Protein AF-A0A7C2LXN2-F1 (afdb_monomer_lite)

Secondary structure (DSSP, 8-state):
---------------PPPPP-----PPP--TTT---SSEEE-TTT--EEE--STTPPTT------HHHHHHHHSHHHHHHHTT--S-GGG-HHHHHSS-HHHHHHHHHSTT-SS--SSPPP-PPPB-TTT--B--TTTS-EEEETTEEEETTTSPPP-

Foldseek 3Di:
DDDDDDDDDDPDPPDDDPPPPPPPPDQAAALQPRHRPQWDAAPQPRHIHHPCPVVDDPPPPDPPHLNVCLLPQALSNVCVVVVHDDDSLPDPCLCPVDDLLSSQRRQADSSDPHHNPDRDDDDFAAALPPRDGDNVRPADWDQDPSGIHGCVVPPDDD

Structure (mmCIF, N/CA/C/O backbone):
data_AF-A0A7C2LXN2-F1
#
_entry.id   AF-A0A7C2LXN2-F1
#
loop_
_atom_site.group_PDB
_atom_site.id
_atom_site.type_symbol
_atom_site.label_atom_id
_atom_site.label_alt_id
_atom_site.label_comp_id
_atom_site.label_asym_id
_atom_site.label_entity_id
_atom_site.label_seq_id
_atom_site.pdbx_PDB_ins_code
_atom_site.Cartn_x
_atom_site.Cartn_y
_atom_site.Cartn_z
_atom_site.occupancy
_atom_site.B_iso_or_equiv
_atom_site.auth_seq_id
_atom_site.auth_comp_id
_atom_site.auth_asym_id
_atom_site.auth_atom_id
_atom_site.pdbx_PDB_model_num
ATOM 1 N N . MET A 1 1 ? 23.805 21.772 85.106 1.00 38.59 1 MET A N 1
ATOM 2 C CA . MET A 1 1 ? 23.534 22.778 84.050 1.00 38.59 1 MET A CA 1
ATOM 3 C C . MET A 1 1 ? 24.802 22.952 83.235 1.00 38.59 1 MET A C 1
ATOM 5 O O . MET A 1 1 ? 25.842 22.870 83.877 1.00 38.59 1 MET A O 1
ATOM 9 N N . PRO A 1 2 ? 24.774 23.204 81.912 1.00 45.66 2 PRO A N 1
ATOM 10 C CA . PRO A 1 2 ? 23.657 23.448 80.970 1.00 45.66 2 PRO A CA 1
ATOM 11 C C . PRO A 1 2 ? 23.651 22.370 79.842 1.00 45.66 2 PRO A C 1
ATOM 13 O O . PRO A 1 2 ? 24.440 21.442 79.917 1.00 45.66 2 PRO A O 1
ATOM 16 N N . ALA A 1 3 ? 22.854 22.311 78.773 1.00 40.44 3 ALA A N 1
ATOM 17 C CA . ALA A 1 3 ? 21.614 22.904 78.255 1.00 40.44 3 ALA A CA 1
ATOM 18 C C . ALA A 1 3 ? 21.141 21.906 77.158 1.00 40.44 3 ALA A C 1
ATOM 20 O O . ALA A 1 3 ? 21.957 21.393 76.403 1.00 40.44 3 ALA A O 1
ATOM 21 N N . ARG A 1 4 ? 19.894 21.414 77.166 1.00 42.84 4 ARG A N 1
ATOM 22 C CA . ARG A 1 4 ? 18.777 21.860 76.300 1.00 42.84 4 ARG A CA 1
ATOM 23 C C . ARG A 1 4 ? 19.147 22.203 74.843 1.00 42.84 4 ARG A C 1
ATOM 25 O O . ARG A 1 4 ? 19.733 23.255 74.617 1.00 42.84 4 ARG A O 1
ATOM 32 N N . SER A 1 5 ? 18.629 21.420 73.885 1.00 42.72 5 SER A N 1
ATOM 33 C CA . SER A 1 5 ? 17.837 21.865 72.704 1.00 42.72 5 SER A CA 1
ATOM 34 C C . SER A 1 5 ? 17.522 20.663 71.793 1.00 42.72 5 SER A C 1
ATOM 36 O O . SER A 1 5 ? 18.412 19.879 71.504 1.00 42.72 5 SER A O 1
ATOM 38 N N . ALA A 1 6 ? 16.238 20.330 71.586 1.00 39.00 6 ALA A N 1
ATOM 39 C CA . ALA A 1 6 ? 15.405 20.641 70.400 1.00 39.00 6 ALA A CA 1
ATOM 40 C C . ALA A 1 6 ? 15.776 19.765 69.174 1.00 39.00 6 ALA A C 1
ATOM 42 O O . ALA A 1 6 ? 16.939 19.622 68.855 1.00 39.00 6 ALA A O 1
ATOM 43 N N . ALA A 1 7 ? 14.868 19.113 68.443 1.00 44.53 7 ALA A N 1
ATOM 44 C CA . ALA A 1 7 ? 13.618 19.639 67.921 1.00 44.53 7 ALA A CA 1
ATOM 45 C C . ALA A 1 7 ? 12.586 18.532 67.610 1.00 44.53 7 ALA A C 1
ATOM 47 O O . ALA A 1 7 ? 12.902 17.421 67.191 1.00 44.53 7 ALA A O 1
ATOM 48 N N . ARG A 1 8 ? 11.317 18.896 67.799 1.00 41.53 8 ARG A N 1
ATOM 49 C CA . ARG A 1 8 ? 10.104 18.131 67.506 1.00 41.53 8 ARG A CA 1
ATOM 50 C C . ARG A 1 8 ? 9.825 18.193 66.001 1.00 41.53 8 ARG A C 1
ATOM 52 O O . ARG A 1 8 ? 9.419 19.241 65.509 1.00 41.53 8 ARG A O 1
ATOM 59 N N . ALA A 1 9 ? 10.020 17.091 65.280 1.00 43.31 9 ALA A N 1
ATOM 60 C CA . ALA A 1 9 ? 9.641 17.000 63.872 1.00 43.31 9 ALA A CA 1
ATOM 61 C C . ALA A 1 9 ? 8.117 16.824 63.751 1.00 43.31 9 ALA A C 1
ATOM 63 O O . ALA A 1 9 ? 7.532 15.826 64.175 1.00 43.31 9 ALA A O 1
ATOM 64 N N . THR A 1 10 ? 7.461 17.843 63.211 1.00 42.53 10 THR A N 1
ATOM 65 C CA . THR A 1 10 ? 6.028 17.904 62.937 1.00 42.53 10 THR A CA 1
ATOM 66 C C . THR A 1 10 ? 5.669 17.007 61.747 1.00 42.53 10 THR A C 1
ATOM 68 O O . THR A 1 10 ? 6.111 17.224 60.621 1.00 42.53 10 THR A O 1
ATOM 71 N N . ARG A 1 11 ? 4.819 15.995 61.980 1.00 51.34 11 ARG A N 1
ATOM 72 C CA . ARG A 1 11 ? 4.156 15.217 60.919 1.00 51.34 11 ARG A CA 1
ATOM 73 C C . ARG A 1 11 ? 3.216 16.136 60.138 1.00 51.34 11 ARG A C 1
ATOM 75 O O . ARG A 1 11 ? 2.093 16.390 60.566 1.00 51.34 11 ARG A O 1
ATOM 82 N N . THR A 1 12 ? 3.661 16.623 58.986 1.00 49.31 12 THR A N 1
ATOM 83 C CA . THR A 1 12 ? 2.798 17.307 58.020 1.00 49.31 12 THR A CA 1
ATOM 84 C C . THR A 1 12 ? 2.111 16.267 57.139 1.00 49.31 12 THR A C 1
ATOM 86 O O . THR A 1 12 ? 2.695 15.691 56.227 1.00 49.31 12 THR A O 1
ATOM 89 N N . ALA A 1 13 ? 0.836 16.009 57.430 1.00 52.19 13 ALA A N 1
ATOM 90 C CA . ALA A 1 13 ? -0.050 15.262 56.549 1.00 52.19 13 ALA A CA 1
ATOM 91 C C . ALA A 1 13 ? -0.362 16.112 55.305 1.00 52.19 13 ALA A C 1
ATOM 93 O O . ALA A 1 13 ? -1.213 17.001 55.345 1.00 52.19 13 ALA A O 1
ATOM 94 N N . LYS A 1 14 ? 0.322 15.856 54.184 1.00 48.38 14 LYS A N 1
ATOM 95 C CA . LYS A 1 14 ? -0.059 16.414 52.879 1.00 48.38 14 LYS A CA 1
ATOM 96 C C . LYS A 1 14 ? -1.065 15.490 52.190 1.00 48.38 14 LYS A C 1
ATOM 98 O O . LYS A 1 14 ? -0.713 14.527 51.525 1.00 48.38 14 LYS A O 1
ATOM 103 N N . ARG A 1 15 ? -2.332 15.826 52.444 1.00 52.41 15 ARG A N 1
ATOM 104 C CA . ARG A 1 15 ? -3.537 15.707 51.605 1.00 52.41 15 ARG A CA 1
ATOM 105 C C . ARG A 1 15 ? -3.341 14.950 50.278 1.00 52.41 15 ARG A C 1
ATOM 107 O O . ARG A 1 15 ? -2.701 15.455 49.358 1.00 52.41 15 ARG A O 1
ATOM 114 N N . ALA A 1 16 ? -3.962 13.774 50.182 1.00 50.56 16 ALA A N 1
ATOM 115 C CA . ALA A 1 16 ? -4.134 13.047 48.930 1.00 50.56 16 ALA A CA 1
ATOM 116 C C . ALA A 1 16 ? -4.877 13.931 47.916 1.00 50.56 16 ALA A C 1
ATOM 118 O O . ALA A 1 16 ? -5.926 14.505 48.220 1.00 50.56 16 ALA A O 1
ATOM 119 N N . GLN A 1 17 ? -4.300 14.071 46.726 1.00 53.44 17 GLN A N 1
ATOM 120 C CA . GLN A 1 17 ? -4.945 14.741 45.603 1.00 53.44 17 GLN A CA 1
ATOM 121 C C . GLN A 1 17 ? -6.120 13.871 45.127 1.00 53.44 17 GLN A C 1
ATOM 123 O O . GLN A 1 17 ? -5.965 12.648 45.061 1.00 53.44 17 GLN A O 1
ATOM 128 N N . PRO A 1 18 ? -7.293 14.447 44.809 1.00 46.03 18 PRO A N 1
ATOM 129 C CA . PRO A 1 18 ? -8.385 13.672 44.243 1.00 46.03 18 PRO A CA 1
ATOM 130 C C . PRO A 1 18 ? -7.938 13.124 42.889 1.00 46.03 18 PRO A C 1
ATOM 132 O O . PRO A 1 18 ? -7.491 13.881 42.025 1.00 46.03 18 PRO A O 1
ATOM 135 N N . ALA A 1 19 ? -8.036 11.801 42.737 1.00 51.84 19 ALA A N 1
ATOM 136 C CA . ALA A 1 19 ? -7.773 11.097 41.494 1.00 51.84 19 ALA A CA 1
ATOM 137 C C . ALA A 1 19 ? -8.502 11.813 40.352 1.00 51.84 19 ALA A C 1
ATOM 139 O O . ALA A 1 19 ? -9.727 11.966 40.374 1.00 51.84 19 ALA A O 1
ATOM 140 N N . GLY A 1 20 ? -7.721 12.309 39.392 1.00 45.06 20 GLY A N 1
ATOM 141 C CA . GLY A 1 20 ? -8.241 12.914 38.181 1.00 45.06 20 GLY A CA 1
ATOM 142 C C . GLY A 1 20 ? -9.252 11.966 37.555 1.00 45.06 20 GLY A C 1
ATOM 143 O O . GLY A 1 20 ? -8.973 10.782 37.373 1.00 45.06 20 GLY A O 1
ATOM 144 N N . LYS A 1 21 ? -10.441 12.505 37.281 1.00 47.09 21 LYS A N 1
ATOM 145 C CA . LYS A 1 21 ? -11.511 11.870 36.517 1.00 47.09 21 LYS A CA 1
ATOM 146 C C . LYS A 1 21 ? -10.882 11.092 35.363 1.00 47.09 21 LYS A C 1
ATOM 148 O O . LYS A 1 21 ? -10.313 11.704 34.460 1.00 47.09 21 LYS A O 1
ATOM 153 N N . THR A 1 22 ? -10.962 9.765 35.396 1.00 50.12 22 THR A N 1
ATOM 154 C CA . THR A 1 22 ? -10.712 8.950 34.213 1.00 50.12 22 THR A CA 1
ATOM 155 C C . THR A 1 22 ? -11.666 9.470 33.150 1.00 50.12 22 THR A C 1
ATOM 157 O O . THR A 1 22 ? -12.884 9.365 33.291 1.00 50.12 22 THR A O 1
ATOM 160 N N . ALA A 1 23 ? -11.119 10.146 32.136 1.00 52.38 23 ALA A N 1
ATOM 161 C CA . ALA A 1 23 ? -11.881 10.534 30.964 1.00 52.38 23 ALA A CA 1
ATOM 162 C C . ALA A 1 23 ? -12.618 9.276 30.502 1.00 52.38 23 ALA A C 1
ATOM 164 O O . ALA A 1 23 ? -11.975 8.251 30.264 1.00 52.38 23 ALA A O 1
ATOM 165 N N . ALA A 1 24 ? -13.953 9.322 30.488 1.00 50.84 24 ALA A N 1
ATOM 166 C CA . ALA A 1 24 ? -14.767 8.219 30.009 1.00 50.84 24 ALA A CA 1
ATOM 167 C C . ALA A 1 24 ? -14.180 7.782 28.666 1.00 50.84 24 ALA A C 1
ATOM 169 O O . ALA A 1 24 ? -14.106 8.600 27.748 1.00 50.84 24 ALA A O 1
ATOM 170 N N . ALA A 1 25 ? -13.665 6.551 28.600 1.00 63.97 25 ALA A N 1
ATOM 171 C CA . ALA A 1 25 ? -12.969 6.060 27.424 1.00 63.97 25 ALA A CA 1
ATOM 172 C C . ALA A 1 25 ? -13.912 6.219 26.231 1.00 63.97 25 ALA A C 1
ATOM 174 O O . ALA A 1 25 ? -14.972 5.590 26.172 1.00 63.97 25 ALA A O 1
ATOM 175 N N . ASP A 1 26 ? -13.568 7.145 25.337 1.00 75.44 26 ASP A N 1
ATOM 176 C CA . ASP A 1 26 ? -14.377 7.472 24.175 1.00 75.44 26 ASP A CA 1
ATOM 177 C C . ASP A 1 26 ? -14.606 6.166 23.400 1.00 75.44 26 ASP A C 1
ATOM 179 O O . ASP A 1 26 ? -13.652 5.433 23.121 1.00 75.44 26 ASP A O 1
ATOM 183 N N . LYS A 1 27 ? -15.875 5.813 23.143 1.00 83.69 27 LYS A N 1
ATOM 184 C CA . LYS A 1 27 ? -16.225 4.507 22.555 1.00 83.69 27 LYS A CA 1
ATOM 185 C C . LYS A 1 27 ? -15.386 4.269 21.291 1.00 83.69 27 LYS A C 1
ATOM 187 O O . LYS A 1 27 ? -15.253 5.211 20.499 1.00 83.69 27 LYS A O 1
ATOM 192 N N . PRO A 1 28 ? -14.873 3.044 21.066 1.00 92.06 28 PRO A N 1
ATOM 193 C CA . PRO A 1 28 ? -13.998 2.762 19.936 1.00 92.06 28 PRO A CA 1
ATOM 194 C C . PRO A 1 28 ? -14.652 3.154 18.604 1.00 92.06 28 PRO A C 1
ATOM 196 O O . PRO A 1 28 ? -15.874 3.094 18.442 1.00 92.06 28 PRO A O 1
ATOM 199 N N . ARG A 1 29 ? -13.818 3.582 17.656 1.00 94.06 29 ARG A N 1
ATOM 200 C CA . ARG A 1 29 ? -14.199 3.964 16.292 1.00 94.06 29 ARG A CA 1
ATOM 201 C C . ARG A 1 29 ? -13.179 3.420 15.303 1.00 94.06 29 ARG A C 1
ATOM 203 O O . ARG A 1 29 ? -12.006 3.301 15.643 1.00 94.06 29 ARG A O 1
ATOM 210 N N . CYS A 1 30 ? -13.622 3.119 14.089 1.00 93.88 30 CYS A N 1
ATOM 211 C CA . CYS A 1 30 ? -12.749 2.748 12.987 1.00 93.88 30 CYS A CA 1
ATOM 212 C C . CYS A 1 30 ? -11.771 3.893 12.711 1.00 93.88 30 CYS A C 1
ATOM 214 O O . CYS A 1 30 ? -12.204 5.011 12.430 1.00 93.88 30 CYS A O 1
ATOM 216 N N . GLY A 1 31 ? -10.467 3.630 12.759 1.00 93.25 31 GLY A N 1
ATOM 217 C CA . GLY A 1 31 ? -9.469 4.674 12.513 1.00 93.25 31 GLY A CA 1
ATOM 218 C C . GLY A 1 31 ? -9.321 5.076 11.038 1.00 93.25 31 GLY A C 1
ATOM 219 O O . GLY A 1 31 ? -8.639 6.053 10.766 1.00 93.25 31 GLY A O 1
ATOM 220 N N . LEU A 1 32 ? -9.966 4.372 10.093 1.00 93.19 32 LEU A N 1
ATOM 221 C CA . LEU A 1 32 ? -9.966 4.748 8.669 1.00 93.19 32 LEU A CA 1
ATOM 222 C C . LEU A 1 32 ? -11.197 5.568 8.263 1.00 93.19 32 LEU A C 1
ATOM 224 O O . LEU A 1 32 ? -11.073 6.530 7.515 1.00 93.19 32 LEU A O 1
ATOM 228 N N . CYS A 1 33 ? -12.392 5.199 8.736 1.00 91.88 33 CYS A N 1
ATOM 229 C CA . CYS A 1 33 ? -13.643 5.845 8.309 1.00 91.88 33 CYS A CA 1
ATOM 230 C C . CYS A 1 33 ? -14.467 6.467 9.448 1.00 91.88 33 CYS A C 1
ATOM 232 O O . CYS A 1 33 ? -15.525 7.037 9.196 1.00 91.88 33 CYS A O 1
ATOM 234 N N . GLY A 1 34 ? -14.038 6.332 10.706 1.00 91.81 34 GLY A N 1
ATOM 235 C CA . GLY A 1 34 ? -14.682 6.953 11.870 1.00 91.81 34 GLY A CA 1
ATOM 236 C C . GLY A 1 34 ? -15.970 6.286 12.371 1.00 91.81 34 GLY A C 1
ATOM 237 O O . GLY A 1 34 ? -16.488 6.688 13.415 1.00 91.81 34 GLY A O 1
ATOM 238 N N . LYS A 1 35 ? -16.493 5.257 11.687 1.00 90.94 35 LYS A N 1
ATOM 239 C CA . LYS A 1 35 ? -17.688 4.510 12.127 1.00 90.94 35 LYS A CA 1
ATOM 240 C C . LYS A 1 35 ? -1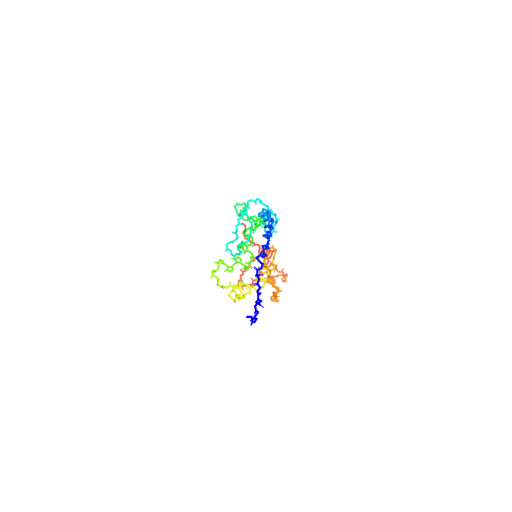7.479 3.876 13.507 1.00 90.94 35 LYS A C 1
ATOM 242 O O . LYS A 1 35 ? -16.376 3.456 13.838 1.00 90.94 35 LYS A O 1
ATOM 247 N N . ARG A 1 36 ? -18.549 3.785 14.303 1.00 90.62 36 ARG A N 1
ATOM 248 C CA . ARG A 1 36 ? -18.531 3.209 15.666 1.00 90.62 36 ARG A CA 1
ATOM 249 C C . ARG A 1 36 ? -19.187 1.823 15.775 1.00 90.62 36 ARG A C 1
ATOM 251 O O . ARG A 1 36 ? -19.107 1.197 16.824 1.00 90.62 36 ARG A O 1
ATOM 258 N N . SER A 1 37 ? -19.864 1.358 14.727 1.00 85.69 37 SER A N 1
ATOM 259 C CA . SER A 1 37 ? -20.553 0.063 14.691 1.00 85.69 37 SER A CA 1
ATOM 260 C C . SER A 1 37 ? -19.709 -1.001 13.991 1.00 85.69 37 SER A C 1
ATOM 262 O O . SER A 1 37 ? -18.905 -0.658 13.129 1.00 85.69 37 SER A O 1
ATOM 264 N N . ARG A 1 38 ? -19.926 -2.277 14.362 1.00 87.62 38 ARG A N 1
ATOM 265 C CA . ARG A 1 38 ? -19.251 -3.468 13.805 1.00 87.62 38 ARG A CA 1
ATOM 266 C C . ARG A 1 38 ? -17.745 -3.253 13.674 1.00 87.62 38 ARG A C 1
ATOM 268 O O . ARG A 1 38 ? -17.234 -3.019 12.586 1.00 87.62 38 ARG A O 1
ATOM 275 N N . LEU A 1 39 ? -17.054 -3.245 14.810 1.00 91.69 39 LEU A N 1
ATOM 276 C CA . LEU A 1 39 ? -15.617 -3.006 14.869 1.00 91.69 39 LEU A CA 1
ATOM 277 C C . LEU A 1 39 ? -14.881 -4.269 15.296 1.00 91.69 39 LEU A C 1
ATOM 279 O O . LEU A 1 39 ? -15.309 -4.959 16.217 1.00 91.69 39 LEU A O 1
ATOM 283 N N . THR A 1 40 ? -13.728 -4.486 14.683 1.00 92.50 40 THR A N 1
ATOM 284 C CA . THR A 1 40 ? -12.735 -5.486 15.070 1.00 92.50 40 THR A CA 1
ATOM 285 C C . THR A 1 40 ? -11.365 -4.820 15.217 1.00 92.50 40 THR A C 1
ATOM 287 O O . THR A 1 40 ? -11.213 -3.616 14.973 1.00 92.50 40 THR A O 1
ATOM 290 N N . ARG A 1 41 ? -10.355 -5.578 15.647 1.00 94.62 41 ARG A N 1
ATOM 291 C CA . ARG A 1 41 ? -8.960 -5.127 15.692 1.00 94.62 41 ARG A CA 1
ATOM 292 C C . ARG A 1 41 ? -8.154 -5.777 14.581 1.00 94.62 41 ARG A C 1
ATOM 294 O O . ARG A 1 41 ? -8.323 -6.958 14.294 1.00 94.62 41 ARG A O 1
ATOM 301 N N . THR A 1 42 ? -7.262 -5.010 13.964 1.00 94.94 42 THR A N 1
ATOM 302 C CA . THR A 1 42 ? -6.336 -5.558 12.972 1.00 94.94 42 THR A CA 1
ATOM 303 C C . THR A 1 42 ? -5.306 -6.469 13.636 1.00 94.94 42 THR A C 1
ATOM 305 O O . THR A 1 42 ? -4.709 -6.118 14.653 1.00 94.94 42 THR A O 1
ATOM 308 N N . GLU A 1 43 ? -5.049 -7.621 13.025 1.00 94.38 43 GLU A N 1
ATOM 309 C CA . GLU A 1 43 ? -4.032 -8.575 13.489 1.00 94.38 43 GLU A CA 1
ATOM 310 C C . GLU A 1 43 ? -2.607 -8.014 13.340 1.00 94.38 43 GLU A C 1
ATOM 312 O O . GLU A 1 43 ? -1.718 -8.332 14.124 1.00 94.38 43 GLU A O 1
ATOM 317 N N . CYS A 1 44 ? -2.398 -7.144 12.347 1.00 95.88 44 CYS A N 1
ATOM 318 C CA . CYS A 1 44 ? -1.087 -6.620 11.974 1.00 95.88 44 CYS A CA 1
ATOM 319 C C . CYS A 1 44 ? -0.623 -5.401 12.789 1.00 95.88 44 CYS A C 1
ATOM 321 O O . CYS A 1 44 ? 0.578 -5.209 12.949 1.00 95.88 44 CYS A O 1
ATOM 323 N N . CYS A 1 45 ? -1.538 -4.556 13.281 1.00 95.88 45 CYS A N 1
ATOM 324 C CA . CYS A 1 45 ? -1.181 -3.311 13.984 1.00 95.88 45 CYS A CA 1
ATOM 325 C C . CYS A 1 45 ? -2.115 -2.932 15.146 1.00 95.88 45 CYS A C 1
ATOM 327 O O . CYS A 1 45 ? -1.977 -1.849 15.719 1.00 95.88 45 CYS A O 1
ATOM 329 N N . GLY A 1 46 ? -3.068 -3.799 15.501 1.00 95.62 46 GLY A N 1
ATOM 330 C CA . GLY A 1 46 ? -3.933 -3.638 16.672 1.00 95.62 46 GLY A CA 1
ATOM 331 C C . GLY A 1 46 ? -4.925 -2.472 16.609 1.00 95.62 46 GLY A C 1
ATOM 332 O O . GLY A 1 46 ? -5.517 -2.128 17.633 1.00 95.62 46 GLY A O 1
ATOM 333 N N . GLN A 1 47 ? -5.121 -1.855 15.443 1.00 96.75 47 GLN A N 1
ATOM 334 C CA . GLN A 1 47 ? -5.999 -0.696 15.279 1.00 96.75 47 GLN A CA 1
ATOM 335 C C . GLN A 1 47 ? -7.466 -1.117 15.192 1.00 96.75 47 GLN A C 1
ATOM 337 O O . GLN A 1 47 ? -7.796 -2.144 14.597 1.00 96.75 47 GLN A O 1
ATOM 342 N N . TRP A 1 48 ? -8.360 -0.300 15.756 1.00 96.00 48 TRP A N 1
ATOM 343 C CA . TRP A 1 48 ? -9.803 -0.475 15.583 1.00 96.00 48 TRP A CA 1
ATOM 344 C C . TRP A 1 48 ? -10.204 -0.186 14.135 1.00 96.00 48 TRP A C 1
ATOM 346 O O . TRP A 1 48 ? -9.912 0.883 13.592 1.00 96.00 48 TRP A O 1
ATOM 356 N N . ILE A 1 49 ? -10.914 -1.125 13.517 1.00 94.81 49 ILE A N 1
ATOM 357 C CA . ILE A 1 49 ? -11.317 -1.068 12.111 1.00 94.81 49 ILE A CA 1
ATOM 358 C C . ILE A 1 49 ? -12.705 -1.683 11.931 1.00 94.81 49 ILE A C 1
ATOM 360 O O . ILE A 1 49 ? -13.125 -2.497 12.749 1.00 94.81 49 ILE A O 1
ATOM 364 N N . CYS A 1 50 ? -13.436 -1.291 10.887 1.00 92.00 50 CYS A N 1
ATOM 365 C CA . CYS A 1 50 ? -14.721 -1.921 10.580 1.00 92.00 50 CYS A CA 1
ATOM 366 C C . CYS A 1 50 ? -14.550 -3.415 10.294 1.00 92.00 50 CYS A C 1
ATOM 368 O O . CYS A 1 50 ? -13.689 -3.790 9.503 1.00 92.00 50 CYS A O 1
ATOM 370 N N . ASP A 1 51 ? -15.410 -4.227 10.895 1.00 85.75 51 ASP A N 1
ATOM 371 C CA . ASP A 1 51 ? -15.605 -5.641 10.603 1.00 85.75 51 ASP A CA 1
ATOM 372 C C . ASP A 1 51 ? -16.690 -5.780 9.531 1.00 85.75 51 ASP A C 1
ATOM 374 O O . ASP A 1 51 ? -17.875 -5.949 9.814 1.00 85.75 51 ASP A O 1
ATOM 378 N N . ASP A 1 52 ? -16.292 -5.524 8.289 1.00 73.19 52 ASP A N 1
ATOM 379 C CA . ASP A 1 52 ? -17.178 -5.425 7.126 1.00 73.19 52 ASP A CA 1
ATOM 380 C C . ASP A 1 52 ? -16.716 -6.324 5.967 1.00 73.19 52 ASP A C 1
ATOM 382 O O . ASP A 1 52 ? -17.110 -6.126 4.814 1.00 73.19 52 ASP A O 1
ATOM 386 N N . ALA A 1 53 ? -15.856 -7.304 6.256 1.00 68.50 53 ALA A N 1
ATOM 387 C CA . ALA A 1 53 ? -15.295 -8.208 5.256 1.00 68.50 53 ALA A CA 1
ATOM 388 C C . ALA A 1 53 ? -16.357 -9.133 4.635 1.00 68.50 53 ALA A C 1
ATOM 390 O O . ALA A 1 53 ? -16.282 -9.441 3.447 1.00 68.50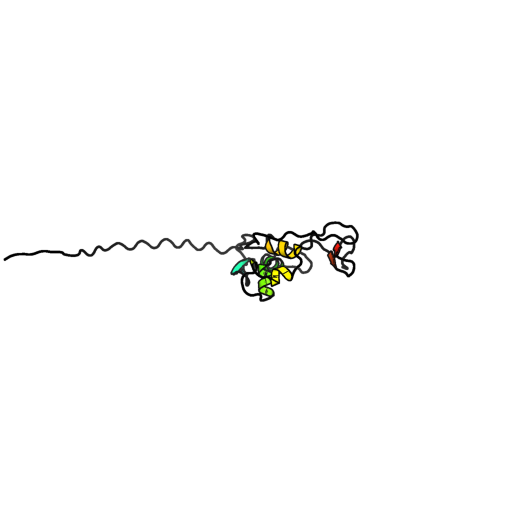 53 ALA A O 1
ATOM 391 N N . ASP A 1 54 ? -17.348 -9.531 5.432 1.00 68.38 54 ASP A N 1
ATOM 392 C CA . ASP A 1 54 ? -18.514 -10.338 5.057 1.00 68.38 54 ASP A CA 1
ATOM 393 C C . ASP A 1 54 ? -19.454 -9.616 4.078 1.00 68.38 54 ASP A C 1
ATOM 395 O O . ASP A 1 54 ? -20.111 -10.244 3.253 1.00 68.38 54 ASP A O 1
ATOM 399 N N . SER A 1 55 ? -19.475 -8.282 4.119 1.00 68.00 55 SER A N 1
ATOM 400 C CA . SER A 1 55 ? -20.270 -7.445 3.215 1.00 68.00 55 SER A CA 1
ATOM 401 C C . SER A 1 55 ? -19.656 -7.275 1.817 1.00 68.00 55 SER A C 1
ATOM 403 O O . SER A 1 55 ? -20.231 -6.599 0.956 1.00 68.00 55 SER A O 1
ATOM 405 N N . TYR A 1 56 ? -18.478 -7.857 1.570 1.00 66.44 56 TYR A N 1
ATOM 406 C CA . TYR A 1 56 ? -17.807 -7.769 0.280 1.00 66.44 56 TYR A CA 1
ATOM 407 C C . TYR A 1 56 ? -18.378 -8.774 -0.725 1.00 66.44 56 TYR A C 1
ATOM 409 O O . TYR A 1 56 ? -18.216 -9.984 -0.590 1.00 66.44 56 TYR A O 1
ATOM 417 N N . VAL A 1 57 ? -18.959 -8.261 -1.807 1.00 69.56 57 VAL A N 1
ATOM 418 C CA . VAL A 1 57 ? -19.399 -9.083 -2.941 1.00 69.56 57 VAL A CA 1
ATOM 419 C C . VAL A 1 57 ? -18.210 -9.355 -3.867 1.00 69.56 57 VAL A C 1
ATOM 421 O O . VAL A 1 57 ? -17.537 -8.421 -4.319 1.00 69.56 57 VAL A O 1
ATOM 424 N N . LEU A 1 58 ? -17.933 -10.630 -4.160 1.00 65.12 58 LEU A N 1
ATOM 425 C CA . LEU A 1 58 ? -16.857 -11.033 -5.071 1.00 65.12 58 LEU A CA 1
ATOM 426 C C . LEU A 1 58 ? -17.064 -10.389 -6.457 1.00 65.12 58 LEU A C 1
ATOM 428 O O . LEU A 1 58 ? -18.193 -10.247 -6.910 1.00 65.12 58 LEU A O 1
ATOM 432 N N . PHE A 1 59 ? -15.980 -9.949 -7.105 1.00 58.72 59 PHE A N 1
ATOM 433 C CA . PHE A 1 59 ? -15.995 -9.205 -8.382 1.00 58.72 59 PHE A CA 1
ATOM 434 C C . PHE A 1 59 ? -16.665 -7.817 -8.371 1.00 58.72 59 PHE A C 1
ATOM 436 O O . PHE A 1 59 ? -16.666 -7.143 -9.395 1.00 58.72 59 PHE A O 1
ATOM 443 N N . SER A 1 60 ? -17.143 -7.314 -7.226 1.00 59.84 60 SER A N 1
ATOM 444 C CA . SER A 1 60 ? -17.699 -5.948 -7.140 1.00 59.84 60 SER A CA 1
ATOM 445 C C . SER A 1 60 ? -16.646 -4.836 -7.173 1.00 59.84 60 SER A C 1
ATOM 447 O O . SER A 1 60 ? -16.981 -3.670 -7.359 1.00 59.84 60 SER A O 1
ATOM 449 N N . TYR A 1 61 ? -15.376 -5.169 -6.904 1.00 57.50 61 TYR A N 1
ATOM 450 C CA . TYR A 1 61 ? -14.289 -4.200 -6.680 1.00 57.50 61 TYR A CA 1
ATOM 451 C C . TYR A 1 61 ? -14.611 -3.120 -5.625 1.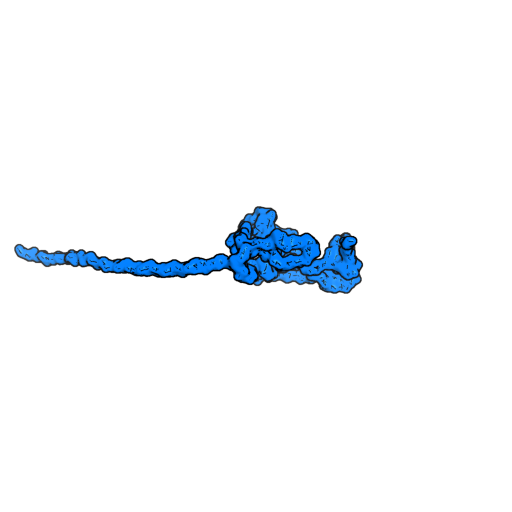00 57.50 61 TYR A C 1
ATOM 453 O O . TYR A 1 61 ? -13.935 -2.091 -5.560 1.00 57.50 61 TYR A O 1
ATOM 461 N N . ALA A 1 62 ? -15.614 -3.358 -4.770 1.00 59.84 62 ALA A N 1
ATOM 462 C CA . ALA A 1 62 ? -16.076 -2.379 -3.804 1.00 59.84 62 ALA A CA 1
ATOM 463 C C . ALA A 1 62 ? -14.983 -2.047 -2.776 1.00 59.84 62 ALA A C 1
ATOM 465 O O . ALA A 1 62 ? -14.319 -2.923 -2.217 1.00 59.84 62 ALA A O 1
ATOM 466 N N . ARG A 1 63 ? -14.809 -0.746 -2.520 1.00 64.06 63 ARG A N 1
ATOM 467 C CA . ARG A 1 63 ? -13.893 -0.199 -1.503 1.00 64.06 63 ARG A CA 1
ATOM 468 C C . ARG A 1 63 ? -14.576 0.012 -0.148 1.00 64.06 63 ARG A C 1
ATOM 470 O O . ARG A 1 63 ? -14.037 0.678 0.726 1.00 64.06 63 ARG A O 1
ATOM 477 N N . ASN A 1 64 ? -15.766 -0.552 0.021 1.00 72.38 64 ASN A N 1
ATOM 478 C CA . ASN A 1 64 ? -16.603 -0.381 1.202 1.00 72.38 64 ASN A CA 1
ATOM 479 C C . ASN A 1 64 ? -16.092 -1.143 2.433 1.00 72.38 64 ASN A C 1
ATOM 481 O O . ASN A 1 64 ? -16.547 -0.812 3.524 1.00 72.38 64 ASN A O 1
ATOM 485 N N . SER A 1 65 ? -15.167 -2.103 2.269 1.00 84.44 65 SER A N 1
ATOM 486 C CA . SER A 1 65 ? -14.622 -2.878 3.387 1.00 84.44 65 SER A CA 1
ATOM 487 C C . SER A 1 65 ? -13.277 -2.351 3.896 1.00 84.44 65 SER A C 1
ATOM 489 O O . SER A 1 65 ? -12.237 -2.547 3.256 1.00 84.44 65 SER A O 1
ATOM 491 N N . CYS A 1 66 ? -13.280 -1.702 5.066 1.00 91.50 66 CYS A N 1
ATOM 492 C CA . CYS A 1 66 ? -12.070 -1.125 5.660 1.00 91.50 66 CYS A CA 1
ATOM 493 C C . CYS A 1 66 ? -11.056 -2.217 6.017 1.00 91.50 66 CYS A C 1
ATOM 495 O O . CYS A 1 66 ? -9.891 -2.109 5.628 1.00 91.50 66 CYS A O 1
ATOM 497 N N . TRP A 1 67 ? -11.489 -3.283 6.704 1.00 92.19 67 TRP A N 1
ATOM 498 C CA . TRP A 1 67 ? -10.589 -4.365 7.119 1.00 92.19 67 TRP A CA 1
ATOM 499 C C . TRP A 1 67 ? -9.966 -5.072 5.919 1.00 92.19 67 TRP A C 1
ATOM 501 O O . TRP A 1 67 ? -8.744 -5.232 5.855 1.00 92.19 67 TRP A O 1
ATOM 511 N N . ARG A 1 68 ? -10.777 -5.422 4.913 1.00 90.75 68 ARG A N 1
ATOM 512 C CA . ARG A 1 68 ? -10.289 -6.109 3.711 1.00 90.75 68 ARG A CA 1
ATOM 513 C C . ARG A 1 68 ? -9.297 -5.241 2.947 1.00 90.75 68 ARG A C 1
ATOM 515 O O . ARG A 1 68 ? -8.265 -5.749 2.511 1.00 90.75 68 ARG A O 1
ATOM 522 N N . ASN A 1 69 ? -9.599 -3.955 2.767 1.00 92.31 69 ASN A N 1
ATOM 523 C CA . ASN A 1 69 ? -8.718 -3.055 2.027 1.00 92.31 69 ASN A CA 1
ATOM 524 C C . ASN A 1 69 ? -7.415 -2.801 2.781 1.00 92.31 69 ASN A C 1
ATOM 526 O O . ASN A 1 69 ? -6.356 -2.865 2.163 1.00 92.31 69 ASN A O 1
ATOM 530 N N . HIS A 1 70 ? -7.469 -2.626 4.105 1.00 95.38 70 HIS A N 1
ATOM 531 C CA . HIS A 1 70 ? -6.268 -2.532 4.929 1.00 95.38 70 HIS A CA 1
ATOM 532 C C . HIS A 1 70 ? -5.405 -3.793 4.788 1.00 95.38 70 HIS A C 1
ATOM 534 O O . HIS A 1 70 ? -4.225 -3.708 4.455 1.00 95.38 70 HIS A O 1
ATOM 540 N N . 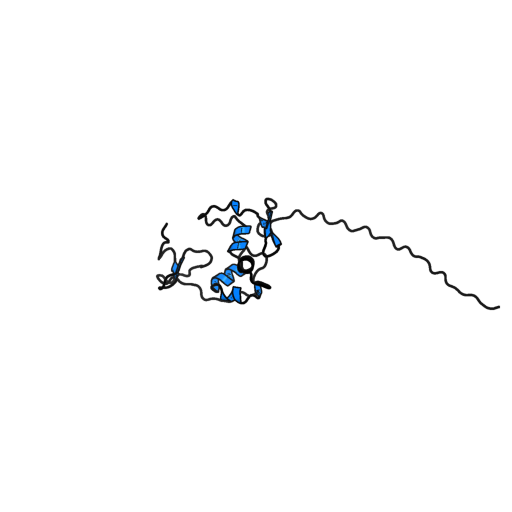ARG A 1 71 ? -6.002 -4.981 4.936 1.00 93.19 71 ARG A N 1
ATOM 541 C CA . ARG A 1 71 ? -5.285 -6.260 4.844 1.00 93.19 71 ARG A CA 1
ATOM 542 C C . ARG A 1 71 ? -4.708 -6.536 3.451 1.00 93.19 71 ARG A C 1
ATOM 544 O O . ARG A 1 71 ? -3.661 -7.172 3.342 1.00 93.19 71 ARG A O 1
ATOM 551 N N . ARG A 1 72 ? -5.391 -6.109 2.383 1.00 91.56 72 ARG A N 1
ATOM 552 C CA . ARG A 1 72 ? -5.021 -6.418 0.990 1.00 91.56 72 ARG A CA 1
ATOM 553 C C . ARG A 1 72 ? -4.103 -5.382 0.347 1.00 91.56 72 ARG A C 1
ATOM 555 O O . ARG A 1 72 ? -3.280 -5.762 -0.478 1.00 91.56 72 ARG A O 1
ATOM 562 N N . TYR A 1 73 ? -4.282 -4.103 0.661 1.00 94.25 73 TYR A N 1
ATOM 563 C CA . TYR A 1 73 ? -3.677 -3.000 -0.088 1.00 94.25 73 TYR A CA 1
ATOM 564 C C . TYR A 1 73 ? -2.675 -2.187 0.730 1.00 94.25 73 TYR A C 1
ATOM 566 O O . TYR A 1 73 ? -2.324 -1.097 0.303 1.00 94.25 73 TYR A O 1
ATOM 574 N N . THR A 1 74 ? -2.200 -2.667 1.881 1.00 97.50 74 THR A N 1
ATOM 575 C CA . THR A 1 74 ? -1.179 -1.954 2.668 1.00 97.50 74 THR A CA 1
ATOM 576 C C . THR A 1 74 ? 0.082 -2.779 2.871 1.00 97.50 74 THR A C 1
ATOM 578 O O . THR A 1 74 ? 0.032 -4.012 2.880 1.00 97.50 74 THR A O 1
ATOM 581 N N . LEU A 1 75 ? 1.216 -2.099 3.081 1.00 97.88 75 LEU A N 1
ATOM 582 C CA . LEU A 1 75 ? 2.467 -2.768 3.452 1.00 97.88 75 LEU A CA 1
ATOM 583 C C . LEU A 1 75 ? 2.354 -3.432 4.824 1.00 97.88 75 LEU A C 1
ATOM 585 O O . LEU A 1 75 ? 2.846 -4.539 4.989 1.00 97.88 75 LEU A O 1
ATOM 589 N N . CYS A 1 76 ? 1.650 -2.809 5.772 1.00 97.88 76 CYS A N 1
ATOM 590 C CA . CYS A 1 76 ? 1.378 -3.385 7.088 1.00 97.88 76 CYS A CA 1
ATOM 591 C C . CYS A 1 76 ? 0.639 -4.735 6.981 1.00 97.88 76 CYS A C 1
ATOM 593 O O . CYS A 1 76 ? 1.086 -5.737 7.541 1.00 97.88 76 CYS A O 1
ATOM 595 N N . GLY A 1 77 ? -0.446 -4.783 6.201 1.00 96.75 77 GLY A N 1
ATOM 596 C CA . GLY A 1 77 ? -1.215 -6.007 5.971 1.00 96.75 77 GLY A CA 1
ATOM 597 C C . GLY A 1 77 ? -0.435 -7.075 5.199 1.00 96.75 77 GLY A C 1
ATOM 598 O O . GLY A 1 77 ? -0.475 -8.251 5.564 1.00 96.75 77 GLY A O 1
ATOM 599 N N . HIS A 1 78 ? 0.307 -6.682 4.159 1.00 96.56 78 HIS A N 1
ATOM 600 C CA . HIS A 1 78 ? 1.159 -7.600 3.398 1.00 96.56 78 HIS A CA 1
ATOM 601 C C . HIS A 1 78 ? 2.280 -8.188 4.266 1.00 96.56 78 HIS A C 1
ATOM 603 O O . HIS A 1 78 ? 2.414 -9.404 4.334 1.00 96.56 78 HIS A O 1
ATOM 609 N N . HIS A 1 79 ? 3.020 -7.344 4.988 1.00 98.06 79 HIS A N 1
ATOM 610 C CA . HIS A 1 79 ? 4.117 -7.744 5.869 1.00 98.06 79 HIS A CA 1
ATOM 611 C C . HIS A 1 79 ? 3.689 -8.795 6.898 1.00 98.06 79 HIS A C 1
ATOM 613 O O . HIS A 1 79 ? 4.368 -9.806 7.065 1.00 98.06 79 HIS A O 1
ATOM 619 N N . TYR A 1 80 ? 2.532 -8.587 7.532 1.00 97.62 80 TYR A N 1
ATOM 620 C CA . TYR A 1 80 ? 1.970 -9.538 8.487 1.00 97.62 80 TYR A CA 1
ATOM 621 C C . TYR A 1 80 ? 1.614 -10.883 7.838 1.00 97.62 80 TY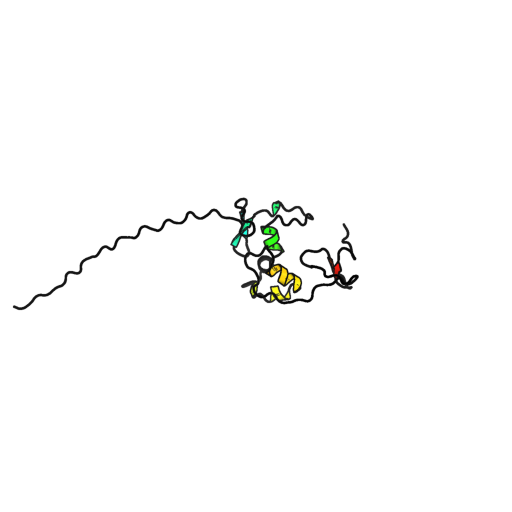R A C 1
ATOM 623 O O . TYR A 1 80 ? 1.959 -11.936 8.365 1.00 97.62 80 TYR A O 1
ATOM 631 N N . ARG A 1 81 ? 0.958 -10.866 6.669 1.00 95.88 81 ARG A N 1
ATOM 632 C CA . ARG A 1 81 ? 0.540 -12.093 5.965 1.00 95.88 81 ARG A CA 1
ATOM 633 C C . ARG A 1 81 ? 1.708 -12.941 5.472 1.00 95.88 81 ARG A C 1
ATOM 635 O O . ARG A 1 81 ? 1.580 -14.159 5.446 1.00 95.88 81 ARG A O 1
ATOM 642 N N . GLU A 1 82 ? 2.810 -12.305 5.090 1.00 96.12 82 GLU A N 1
ATOM 643 C CA . GLU A 1 82 ? 4.041 -13.004 4.707 1.00 96.12 82 GLU A CA 1
ATOM 644 C C . GLU A 1 82 ? 4.858 -13.475 5.929 1.00 96.12 82 GLU A C 1
ATOM 646 O O . GLU A 1 82 ? 5.902 -14.106 5.771 1.00 96.12 82 GLU A O 1
ATOM 651 N N . GLY A 1 83 ? 4.420 -13.171 7.159 1.00 96.81 83 GLY A N 1
ATOM 652 C CA . GLY A 1 83 ? 5.106 -13.582 8.388 1.00 96.81 83 GLY A CA 1
ATOM 653 C C . GLY A 1 83 ? 6.485 -12.940 8.559 1.00 96.81 83 GLY A C 1
ATOM 654 O O . GLY A 1 83 ? 7.380 -13.518 9.183 1.00 96.81 83 GLY A O 1
ATOM 655 N N . HIS A 1 84 ? 6.691 -11.764 7.965 1.00 96.88 84 HIS A N 1
ATOM 656 C CA . HIS A 1 84 ? 7.943 -11.036 8.100 1.00 96.88 84 HIS A CA 1
ATOM 657 C C . HIS A 1 84 ? 8.107 -10.503 9.529 1.00 96.88 84 HIS A C 1
ATOM 659 O O . HIS A 1 84 ? 7.139 -10.192 10.217 1.00 96.88 84 HIS A O 1
ATOM 665 N N . GLN A 1 85 ? 9.359 -10.428 9.977 1.00 96.12 85 GLN A N 1
ATOM 666 C CA . GLN A 1 85 ? 9.712 -9.943 11.308 1.00 96.12 85 GLN A CA 1
ATOM 667 C C . GLN A 1 85 ? 10.087 -8.460 11.264 1.00 96.12 85 GLN A C 1
ATOM 669 O O . GLN A 1 85 ? 10.587 -7.963 10.249 1.00 96.12 85 GLN A O 1
ATOM 674 N N . GLY A 1 86 ? 9.919 -7.783 12.401 1.00 95.44 86 GLY A N 1
ATOM 675 C CA . GLY A 1 86 ? 10.279 -6.378 12.573 1.00 95.44 86 GLY A CA 1
ATOM 676 C C . GLY A 1 86 ? 9.217 -5.409 12.055 1.00 95.44 86 GLY A C 1
ATOM 677 O O . GLY A 1 86 ? 8.031 -5.720 12.013 1.00 95.44 86 GLY A O 1
ATOM 678 N N . ARG A 1 87 ? 9.644 -4.190 11.713 1.00 95.25 87 ARG A N 1
ATOM 679 C CA . ARG A 1 87 ? 8.761 -3.154 11.166 1.00 95.25 87 ARG A CA 1
ATOM 680 C C . ARG A 1 87 ? 8.659 -3.287 9.654 1.00 95.25 87 ARG A C 1
ATOM 682 O O . ARG A 1 87 ? 9.663 -3.492 8.973 1.00 95.25 87 ARG A O 1
ATOM 689 N N . TRP A 1 88 ? 7.461 -3.097 9.110 1.00 95.69 88 TRP A N 1
ATOM 690 C CA . TRP A 1 88 ? 7.242 -3.172 7.665 1.00 95.69 88 TRP A CA 1
ATOM 691 C C . TRP A 1 88 ? 7.978 -2.060 6.903 1.00 95.69 88 TRP A C 1
ATOM 693 O O . TRP A 1 88 ? 8.405 -2.293 5.775 1.00 95.69 88 TRP A O 1
ATOM 703 N N . GLN A 1 89 ? 8.177 -0.895 7.530 1.00 94.75 89 GLN A N 1
ATOM 704 C CA . GLN A 1 89 ? 8.881 0.268 6.978 1.00 94.75 89 GLN A CA 1
ATOM 705 C C . GLN A 1 89 ? 10.342 -0.050 6.632 1.00 94.75 89 GLN A C 1
ATOM 707 O O . GLN A 1 89 ? 10.865 0.442 5.636 1.00 94.75 89 GLN A O 1
ATOM 712 N N . ASP A 1 90 ? 10.972 -0.907 7.439 1.00 95.00 90 ASP A N 1
ATOM 713 C CA . ASP A 1 90 ? 12.389 -1.267 7.330 1.00 95.00 90 ASP A CA 1
ATOM 714 C C . ASP A 1 90 ? 12.578 -2.642 6.657 1.00 95.00 90 ASP A C 1
ATOM 716 O O . ASP A 1 90 ? 13.689 -3.163 6.537 1.00 95.00 90 ASP A O 1
ATOM 720 N N . CYS A 1 91 ? 11.486 -3.279 6.224 1.00 96.44 91 CYS A N 1
ATOM 721 C CA . CYS A 1 91 ? 11.514 -4.653 5.749 1.00 96.44 91 CYS A CA 1
ATOM 722 C C . CYS A 1 91 ? 12.021 -4.741 4.302 1.00 96.44 91 CYS A C 1
ATOM 724 O O . CYS A 1 91 ? 11.273 -4.535 3.342 1.00 96.44 91 CYS A O 1
ATOM 726 N N . ALA A 1 92 ? 13.282 -5.150 4.134 1.00 96.12 92 ALA A N 1
ATOM 727 C CA . ALA A 1 92 ? 13.896 -5.345 2.819 1.00 96.12 92 ALA A CA 1
ATOM 728 C C . ALA A 1 92 ? 13.103 -6.315 1.920 1.00 96.12 92 ALA A C 1
ATOM 730 O O . ALA A 1 92 ? 12.978 -6.069 0.723 1.00 96.12 92 ALA A O 1
ATOM 731 N N . LYS A 1 93 ? 12.506 -7.369 2.499 1.00 97.00 93 LYS A N 1
ATOM 732 C CA . LYS A 1 93 ? 11.667 -8.332 1.765 1.00 97.00 93 LYS A CA 1
ATOM 733 C C . LYS A 1 93 ? 10.399 -7.685 1.205 1.00 97.00 93 LYS A C 1
ATOM 735 O O . LYS A 1 93 ? 10.030 -7.957 0.070 1.00 97.00 93 LYS A O 1
ATOM 740 N N . CYS A 1 94 ? 9.754 -6.800 1.969 1.00 96.00 94 CYS A N 1
ATOM 741 C CA . CYS A 1 94 ? 8.614 -6.030 1.468 1.00 96.00 94 CYS A CA 1
ATOM 742 C C . CYS A 1 94 ? 9.042 -5.054 0.366 1.00 96.00 94 CYS A C 1
ATOM 744 O O . CYS A 1 94 ? 8.307 -4.878 -0.597 1.00 96.00 94 CYS A O 1
ATOM 746 N N . ARG A 1 95 ? 10.228 -4.443 0.480 1.00 95.00 95 ARG A N 1
ATOM 747 C CA . ARG A 1 95 ? 10.744 -3.499 -0.521 1.00 95.00 95 ARG A CA 1
ATOM 748 C C . ARG A 1 95 ? 11.083 -4.157 -1.858 1.00 95.00 95 ARG A C 1
ATOM 750 O O . ARG A 1 95 ? 10.843 -3.548 -2.894 1.00 95.00 95 ARG A O 1
ATOM 757 N N . SER A 1 96 ? 11.640 -5.368 -1.848 1.00 94.12 96 SER A N 1
ATOM 758 C CA . SER A 1 96 ? 12.053 -6.074 -3.070 1.00 94.12 96 SER A CA 1
ATOM 759 C C . SER A 1 96 ? 11.014 -7.060 -3.614 1.00 94.12 96 SER A C 1
ATOM 761 O O . SER A 1 96 ? 11.064 -7.399 -4.794 1.00 94.12 96 SER A O 1
ATOM 763 N N . GLY A 1 97 ? 10.068 -7.520 -2.788 1.00 92.12 97 GLY A N 1
ATOM 764 C CA . GLY A 1 97 ? 9.094 -8.557 -3.152 1.00 92.12 97 GLY A CA 1
ATOM 765 C C . GLY A 1 97 ? 7.927 -8.086 -4.024 1.00 92.12 97 GLY A C 1
ATOM 766 O O . GLY A 1 97 ? 7.173 -8.907 -4.541 1.00 92.12 97 GLY A O 1
ATOM 767 N N . ILE A 1 98 ? 7.764 -6.776 -4.210 1.00 92.00 98 ILE A N 1
ATOM 768 C CA . ILE A 1 98 ? 6.698 -6.179 -5.020 1.00 92.00 98 ILE A CA 1
ATOM 769 C C . ILE A 1 98 ? 7.267 -5.088 -5.925 1.00 92.00 98 ILE A C 1
ATOM 771 O O . ILE A 1 98 ? 8.258 -4.441 -5.596 1.00 92.00 98 ILE A O 1
ATOM 775 N N . LYS A 1 99 ? 6.629 -4.860 -7.081 1.00 93.62 99 LYS A N 1
ATOM 776 C CA . LYS A 1 99 ? 7.019 -3.766 -7.986 1.00 93.62 99 LYS A CA 1
ATOM 777 C C . LYS A 1 99 ? 7.023 -2.429 -7.241 1.00 93.62 99 LYS A C 1
ATOM 779 O O . LYS A 1 99 ? 6.087 -2.160 -6.493 1.00 93.62 99 LYS A O 1
ATOM 784 N N . THR A 1 100 ? 8.000 -1.563 -7.517 1.00 95.88 100 THR A N 1
ATOM 785 C CA . THR A 1 100 ? 8.176 -0.277 -6.816 1.00 95.88 100 THR A CA 1
ATOM 786 C C . THR A 1 100 ? 6.917 0.593 -6.833 1.00 95.88 100 THR A C 1
ATOM 788 O O . THR A 1 100 ? 6.527 1.114 -5.796 1.00 95.88 100 THR A O 1
ATOM 791 N N . GLU A 1 101 ? 6.211 0.672 -7.966 1.00 95.75 101 GLU A N 1
ATOM 792 C CA . GLU A 1 101 ? 4.920 1.375 -8.063 1.00 95.75 101 GLU A CA 1
ATOM 793 C C . GLU A 1 101 ? 3.885 0.839 -7.048 1.00 95.75 101 GLU A C 1
ATOM 795 O O . GLU A 1 101 ? 3.205 1.608 -6.368 1.00 95.75 101 GLU A O 1
ATOM 800 N N . MET A 1 102 ? 3.798 -0.488 -6.896 1.00 95.81 102 MET A N 1
ATOM 801 C CA . MET A 1 102 ? 2.898 -1.140 -5.938 1.00 95.81 102 MET A CA 1
ATOM 802 C C . MET A 1 102 ? 3.370 -0.958 -4.496 1.00 95.81 102 MET A C 1
ATOM 804 O O . MET A 1 102 ? 2.540 -0.728 -3.622 1.00 95.81 102 MET A O 1
ATOM 808 N N . TYR A 1 103 ? 4.682 -1.022 -4.253 1.00 96.62 103 TYR A N 1
ATOM 809 C CA . TYR A 1 103 ? 5.283 -0.756 -2.945 1.00 96.62 103 TYR A CA 1
ATOM 810 C C . TYR A 1 103 ? 4.914 0.637 -2.443 1.00 96.62 103 TYR A C 1
ATOM 812 O O . TYR A 1 103 ? 4.397 0.789 -1.336 1.00 96.62 103 TYR A O 1
ATOM 820 N N . VAL A 1 104 ? 5.111 1.644 -3.296 1.00 96.94 104 VAL A N 1
ATOM 821 C CA . VAL A 1 104 ? 4.775 3.034 -2.990 1.00 96.94 104 VAL A CA 1
ATOM 822 C C . VAL A 1 104 ? 3.286 3.174 -2.715 1.00 96.94 104 VAL A C 1
ATOM 824 O O . VAL A 1 104 ? 2.914 3.731 -1.683 1.00 96.94 104 VAL A O 1
ATOM 827 N N . TYR A 1 105 ? 2.424 2.628 -3.577 1.00 97.00 105 TYR A N 1
ATOM 828 C CA . TYR A 1 105 ? 0.982 2.683 -3.348 1.00 97.00 105 TYR A CA 1
ATOM 829 C C . TYR A 1 105 ? 0.581 2.013 -2.025 1.00 97.00 105 TYR A C 1
ATOM 831 O O . TYR A 1 105 ? -0.145 2.617 -1.236 1.00 97.00 105 TYR A O 1
ATOM 839 N N . TYR A 1 106 ? 1.068 0.800 -1.743 1.00 97.25 106 TYR A N 1
ATOM 840 C CA . TYR A 1 106 ? 0.764 0.079 -0.502 1.00 97.25 106 TYR A CA 1
ATOM 841 C C . TYR A 1 106 ? 1.258 0.812 0.742 1.00 97.25 106 TYR A C 1
ATOM 843 O O . TYR A 1 106 ? 0.609 0.732 1.782 1.00 97.25 106 TYR A O 1
ATOM 851 N N . GLY A 1 107 ? 2.362 1.550 0.649 1.00 97.38 107 GLY A N 1
ATOM 852 C CA . GLY A 1 107 ? 2.888 2.336 1.760 1.00 97.38 107 GLY A CA 1
ATOM 853 C C . GLY A 1 107 ? 2.185 3.674 1.994 1.00 97.38 107 GLY A C 1
ATOM 854 O O . GLY A 1 107 ? 2.356 4.248 3.062 1.00 97.38 107 GLY A O 1
ATOM 855 N N . THR A 1 108 ? 1.420 4.208 1.036 1.00 97.44 108 THR A N 1
ATOM 856 C CA . THR A 1 108 ? 0.995 5.628 1.078 1.00 97.44 108 THR A CA 1
ATOM 857 C C . THR A 1 108 ? -0.504 5.874 0.904 1.00 97.44 108 THR A C 1
ATOM 859 O O . THR A 1 108 ? -0.985 6.980 1.187 1.00 97.44 108 THR A O 1
ATOM 862 N N . ASN A 1 109 ? -1.264 4.864 0.473 1.00 96.00 109 ASN A N 1
ATOM 863 C CA . ASN A 1 109 ? -2.698 5.006 0.219 1.00 96.00 109 ASN A CA 1
ATOM 864 C C . ASN A 1 109 ? -3.539 5.244 1.490 1.00 96.00 109 ASN A C 1
ATOM 866 O O . ASN A 1 109 ? -3.044 5.223 2.618 1.00 96.00 109 ASN A O 1
ATOM 870 N N . GLU A 1 110 ? -4.830 5.486 1.284 1.00 95.00 110 GLU A N 1
ATOM 871 C CA . GLU A 1 110 ? -5.828 5.838 2.294 1.00 95.00 110 GLU A CA 1
ATOM 872 C C . GLU A 1 110 ? -6.173 4.724 3.293 1.00 95.00 110 GLU A C 1
ATOM 874 O O . GLU A 1 110 ? -6.783 5.003 4.321 1.00 95.00 110 GLU A O 1
ATOM 879 N N . TYR A 1 111 ? -5.786 3.475 3.031 1.00 95.44 111 TYR A N 1
ATOM 880 C CA . TYR A 1 111 ? -6.051 2.356 3.938 1.00 95.44 111 TYR A CA 1
ATOM 881 C C . TYR A 1 111 ? -4.969 2.194 5.008 1.00 95.44 111 TYR A C 1
ATOM 883 O O . TYR A 1 111 ? -5.064 1.298 5.845 1.00 95.44 111 TYR A O 1
ATOM 891 N N . ASN A 1 112 ? -3.929 3.026 4.982 1.00 96.81 112 ASN A N 1
ATOM 892 C CA . ASN A 1 112 ? -2.839 3.003 5.946 1.00 96.81 112 ASN A CA 1
ATOM 893 C C . ASN A 1 112 ? -3.174 3.818 7.202 1.00 96.81 112 ASN A C 1
ATOM 895 O O . ASN A 1 112 ? -3.537 4.988 7.105 1.00 96.81 112 ASN A O 1
ATOM 899 N N . PHE A 1 113 ? -2.967 3.221 8.379 1.00 96.94 113 PHE A N 1
ATOM 900 C CA . PHE A 1 113 ? -2.952 3.958 9.651 1.00 96.94 113 PHE A CA 1
ATOM 901 C C . PHE A 1 113 ? -1.641 4.723 9.856 1.00 96.94 113 PHE A C 1
ATOM 903 O O . PHE A 1 113 ? -1.631 5.788 10.462 1.00 96.94 113 PHE A O 1
ATOM 910 N N . GLU A 1 114 ? -0.545 4.190 9.320 1.00 96.56 114 GLU A N 1
ATOM 911 C CA . GLU A 1 114 ? 0.763 4.832 9.268 1.00 96.56 114 GLU A CA 1
ATOM 912 C C . GLU A 1 114 ? 1.268 4.769 7.829 1.00 96.56 114 GLU A C 1
ATOM 914 O O . GLU A 1 114 ? 1.203 3.713 7.199 1.00 96.56 114 GLU A O 1
ATOM 919 N N . LYS A 1 115 ? 1.745 5.898 7.300 1.00 97.19 115 LYS A N 1
ATOM 920 C CA . LYS A 1 115 ? 2.212 6.004 5.916 1.00 97.19 115 LYS A CA 1
ATOM 921 C C . LYS A 1 115 ? 3.732 5.977 5.843 1.00 97.19 115 LYS A C 1
ATOM 923 O O . LYS A 1 115 ? 4.416 6.496 6.720 1.00 97.19 115 LYS A O 1
ATOM 928 N N . LEU A 1 116 ? 4.247 5.409 4.759 1.00 96.38 116 LEU A N 1
ATOM 929 C CA . LEU A 1 116 ? 5.661 5.426 4.421 1.00 96.38 116 LEU A CA 1
ATOM 930 C C . LEU A 1 116 ? 6.096 6.878 4.189 1.00 96.38 116 LEU A C 1
ATOM 932 O O . LEU A 1 116 ? 5.579 7.536 3.288 1.00 96.38 116 LEU A O 1
ATOM 936 N N . ALA A 1 117 ? 7.021 7.360 5.017 1.00 95.31 117 ALA A N 1
ATOM 937 C CA . ALA A 1 117 ? 7.429 8.763 5.022 1.00 95.31 117 ALA A CA 1
ATOM 938 C C . ALA A 1 117 ? 8.221 9.164 3.768 1.00 95.31 117 ALA A C 1
ATOM 940 O O . ALA A 1 117 ? 8.000 10.246 3.234 1.00 95.31 117 ALA A O 1
ATOM 941 N N . ASP A 1 118 ? 9.102 8.282 3.291 1.00 93.75 118 ASP A N 1
ATOM 942 C CA . ASP A 1 118 ? 9.977 8.531 2.142 1.00 93.75 118 ASP A CA 1
ATOM 943 C C . ASP A 1 118 ? 9.822 7.412 1.092 1.00 93.75 118 ASP A C 1
ATOM 945 O O . ASP A 1 118 ? 10.584 6.437 1.073 1.00 93.75 118 ASP A O 1
ATOM 949 N N . PRO A 1 119 ? 8.748 7.451 0.281 1.00 94.44 119 PRO A N 1
ATOM 950 C CA . PRO A 1 119 ? 8.528 6.461 -0.761 1.00 94.44 119 PRO A CA 1
ATOM 951 C C . PRO A 1 119 ? 9.550 6.621 -1.901 1.00 94.44 119 PRO A C 1
ATOM 953 O O . PRO A 1 119 ? 9.756 7.734 -2.383 1.00 94.44 119 PRO A O 1
ATOM 956 N N . PRO A 1 120 ? 10.147 5.524 -2.408 1.00 94.56 120 PRO A N 1
ATOM 957 C CA . PRO A 1 120 ? 11.064 5.604 -3.540 1.00 94.56 120 PRO A CA 1
ATOM 958 C C . PRO A 1 120 ? 10.357 6.114 -4.802 1.00 94.56 120 PRO A C 1
ATOM 960 O O . PRO A 1 120 ? 9.182 5.825 -5.035 1.00 94.56 120 PRO A O 1
ATOM 963 N N . THR A 1 121 ? 11.094 6.807 -5.667 1.00 96.31 121 THR A N 1
ATOM 964 C CA . THR A 1 121 ? 10.621 7.122 -7.018 1.00 96.31 121 THR A CA 1
ATOM 965 C C . THR A 1 121 ? 10.590 5.863 -7.887 1.00 96.31 121 THR A C 1
ATOM 967 O O . THR A 1 121 ? 11.261 4.864 -7.614 1.00 96.31 121 THR A O 1
ATOM 970 N N . PHE A 1 122 ? 9.771 5.886 -8.937 1.00 94.31 122 PHE A N 1
ATOM 971 C CA . PHE A 1 122 ? 9.662 4.783 -9.884 1.00 94.31 122 PHE A CA 1
ATOM 972 C C . PHE A 1 122 ? 9.297 5.287 -11.275 1.00 94.31 122 PHE A C 1
ATOM 974 O O . PHE A 1 122 ? 8.600 6.290 -11.424 1.00 94.31 122 PHE A O 1
ATOM 981 N N . GLU A 1 123 ? 9.715 4.529 -12.284 1.00 94.12 123 GLU A N 1
ATOM 982 C CA . GLU A 1 123 ? 9.256 4.726 -13.653 1.00 94.12 123 GLU A CA 1
ATOM 983 C C . GLU A 1 123 ? 7.827 4.186 -13.810 1.00 94.12 123 GLU A C 1
ATOM 985 O O . GLU A 1 123 ? 7.584 3.013 -13.497 1.00 94.12 123 GLU A O 1
ATOM 990 N N . PRO A 1 124 ? 6.861 5.001 -14.278 1.00 94.81 124 PRO A N 1
ATOM 991 C CA . PRO A 1 124 ? 5.484 4.557 -14.445 1.00 94.81 124 PRO A CA 1
ATOM 992 C C . PRO A 1 124 ? 5.372 3.385 -15.414 1.00 94.81 124 PRO A C 1
ATOM 994 O O . PRO A 1 124 ? 5.959 3.390 -16.500 1.00 94.81 124 PRO A O 1
ATOM 997 N N . THR A 1 125 ? 4.533 2.408 -15.076 1.00 95.19 125 THR A N 1
ATOM 998 C CA . THR A 1 125 ? 4.276 1.298 -15.991 1.00 95.19 125 THR A CA 1
ATOM 999 C C . THR A 1 125 ? 3.507 1.782 -17.220 1.00 95.19 125 THR A C 1
ATOM 1001 O O . THR A 1 125 ? 2.479 2.450 -17.104 1.00 95.19 125 THR A O 1
ATOM 1004 N N . ARG A 1 126 ? 3.974 1.422 -18.422 1.00 96.44 126 ARG A N 1
ATOM 1005 C CA . ARG A 1 126 ? 3.334 1.788 -19.695 1.00 96.44 126 ARG A CA 1
ATOM 1006 C C . ARG A 1 126 ? 2.789 0.570 -20.426 1.00 96.44 126 ARG A C 1
ATOM 1008 O O . ARG A 1 126 ? 3.348 -0.522 -20.358 1.00 96.44 126 ARG A O 1
ATOM 1015 N N . CYS A 1 127 ? 1.681 0.769 -21.134 1.00 96.81 127 CYS A N 1
ATOM 1016 C CA . CYS A 1 127 ? 1.089 -0.253 -21.987 1.00 96.81 127 CYS A CA 1
ATOM 1017 C C . CYS A 1 127 ? 2.010 -0.556 -23.171 1.00 96.81 127 CYS A C 1
ATOM 1019 O O . CYS A 1 127 ? 2.286 0.337 -23.967 1.00 96.81 127 CYS A O 1
ATOM 1021 N N . ALA A 1 128 ? 2.387 -1.819 -23.352 1.00 96.94 128 ALA A N 1
ATOM 1022 C CA . ALA A 1 128 ? 3.250 -2.252 -24.450 1.00 96.94 128 ALA A CA 1
ATOM 1023 C C . ALA A 1 128 ? 2.640 -2.019 -25.850 1.00 96.94 128 ALA A C 1
ATOM 1025 O O . ALA A 1 128 ? 3.373 -1.969 -26.828 1.00 96.94 128 ALA A O 1
ATOM 1026 N N . ALA A 1 129 ? 1.313 -1.866 -25.961 1.00 96.56 129 ALA A N 1
ATOM 1027 C CA . ALA A 1 129 ? 0.633 -1.656 -27.244 1.00 96.56 129 ALA A CA 1
ATOM 1028 C C . ALA A 1 129 ? 0.361 -0.180 -27.586 1.00 96.56 129 ALA A C 1
ATOM 1030 O O . ALA A 1 129 ? 0.428 0.198 -28.747 1.00 96.56 129 ALA A O 1
ATOM 1031 N N . CYS A 1 130 ? 0.006 0.657 -26.604 1.00 97.12 130 CYS A N 1
ATOM 1032 C CA . CYS A 1 130 ? -0.400 2.051 -26.859 1.00 97.12 130 CYS A CA 1
ATOM 1033 C C . CYS A 1 130 ? 0.338 3.094 -26.013 1.00 97.12 130 CYS A C 1
ATOM 1035 O O . CYS A 1 130 ? -0.064 4.253 -25.987 1.00 97.12 130 CYS A O 1
ATOM 1037 N N . ASN A 1 131 ? 1.374 2.686 -25.278 1.00 97.12 131 ASN A N 1
ATOM 1038 C CA . ASN A 1 131 ? 2.272 3.530 -24.485 1.00 97.12 131 ASN A CA 1
ATOM 1039 C C . ASN A 1 131 ? 1.631 4.397 -23.375 1.00 97.12 131 ASN A C 1
ATOM 1041 O O . ASN A 1 131 ? 2.327 5.141 -22.675 1.00 97.12 131 ASN A O 1
ATOM 1045 N N . ARG A 1 132 ? 0.310 4.297 -23.158 1.00 96.81 132 ARG A N 1
ATOM 1046 C CA . ARG A 1 132 ? -0.357 4.982 -22.042 1.00 96.81 132 ARG A CA 1
ATOM 1047 C C . ARG A 1 132 ? 0.189 4.487 -20.705 1.00 96.81 132 ARG A C 1
ATOM 1049 O O . ARG A 1 132 ? 0.496 3.302 -20.568 1.00 96.81 132 ARG A O 1
ATOM 1056 N N . VAL A 1 133 ? 0.217 5.370 -19.715 1.00 97.00 133 VAL A N 1
ATOM 1057 C CA . VAL A 1 133 ? 0.505 4.991 -18.327 1.00 97.00 133 VAL A CA 1
ATOM 1058 C C . VAL A 1 133 ? -0.626 4.106 -17.793 1.00 97.00 133 VAL A C 1
ATOM 1060 O O . VAL A 1 133 ? -1.803 4.369 -18.055 1.00 97.00 133 VAL A O 1
ATOM 1063 N N . ILE A 1 134 ? -0.258 3.046 -17.079 1.00 96.06 134 ILE A N 1
ATOM 1064 C CA . ILE A 1 134 ? -1.152 2.129 -16.374 1.00 96.06 134 ILE A CA 1
ATOM 1065 C C . ILE A 1 134 ? -0.907 2.319 -14.882 1.00 96.06 134 ILE A C 1
ATOM 1067 O O . ILE A 1 134 ? 0.230 2.186 -14.443 1.00 96.06 134 ILE A O 1
ATOM 1071 N N . LYS A 1 135 ? -1.961 2.584 -14.108 1.00 94.44 135 LYS A N 1
ATOM 1072 C CA . LYS A 1 135 ? -1.871 2.614 -12.640 1.00 94.44 135 LYS A CA 1
ATOM 1073 C C . LYS A 1 135 ? -2.038 1.197 -12.106 1.00 94.44 135 LYS A C 1
ATOM 1075 O O . LYS A 1 135 ? -3.165 0.738 -11.916 1.00 94.44 135 LYS A O 1
ATOM 1080 N N . LEU A 1 136 ? -0.934 0.498 -11.851 1.00 93.12 136 LEU A N 1
ATOM 1081 C CA . LEU A 1 136 ? -0.946 -0.924 -11.480 1.00 93.12 136 LEU A CA 1
ATOM 1082 C C . LEU A 1 136 ? -1.781 -1.226 -10.229 1.00 93.12 136 LEU A C 1
ATOM 1084 O O . LEU A 1 136 ? -2.319 -2.320 -10.082 1.00 93.12 136 LEU A O 1
ATOM 1088 N N . ALA A 1 137 ? -1.902 -0.265 -9.320 1.00 90.44 137 ALA A N 1
ATOM 1089 C CA . ALA A 1 137 ? -2.649 -0.444 -8.085 1.00 90.44 137 ALA A CA 1
ATOM 1090 C C . ALA A 1 137 ? -4.176 -0.407 -8.254 1.00 90.44 137 ALA A C 1
ATOM 1092 O O . ALA A 1 137 ? -4.898 -0.946 -7.413 1.00 90.44 137 ALA A O 1
ATOM 1093 N N . THR A 1 138 ? -4.680 0.270 -9.289 1.00 88.75 138 THR A N 1
ATOM 1094 C CA . THR A 1 138 ? -6.099 0.652 -9.370 1.00 88.75 138 THR A CA 1
ATOM 1095 C C . THR A 1 138 ? -6.763 0.362 -10.709 1.00 88.75 138 THR A C 1
ATOM 1097 O O . THR A 1 138 ? -7.991 0.397 -10.774 1.00 88.75 138 THR A O 1
ATOM 1100 N N . GLU A 1 139 ? -5.999 0.053 -11.756 1.00 90.56 139 GLU A N 1
ATOM 1101 C CA . GLU A 1 139 ? -6.516 -0.252 -13.090 1.00 90.56 139 GLU A CA 1
ATOM 1102 C C . GLU A 1 139 ? -6.405 -1.743 -13.431 1.00 90.56 139 GLU A C 1
ATOM 1104 O O . GLU A 1 139 ? -5.555 -2.465 -12.915 1.00 90.56 139 GLU A O 1
ATOM 1109 N N . GLY A 1 140 ? -7.259 -2.202 -14.351 1.00 90.06 140 GLY A N 1
ATOM 1110 C CA . GLY A 1 140 ? -7.157 -3.536 -14.938 1.00 90.06 140 GLY A CA 1
ATOM 1111 C C . GLY A 1 140 ? -6.037 -3.611 -15.979 1.00 90.06 140 GLY A C 1
ATOM 1112 O O . GLY A 1 140 ? -5.962 -2.788 -16.900 1.00 90.06 140 GLY A O 1
ATOM 1113 N N . TYR A 1 141 ? -5.184 -4.624 -15.855 1.00 93.38 141 TYR A N 1
ATOM 1114 C CA . TYR A 1 141 ? -4.103 -4.897 -16.795 1.00 93.38 141 TYR A CA 1
ATOM 1115 C C . TYR A 1 141 ? -3.829 -6.396 -16.911 1.00 93.38 141 TYR A C 1
ATOM 1117 O O . TYR A 1 141 ? -4.173 -7.179 -16.030 1.00 93.38 141 TYR A O 1
ATOM 1125 N N . THR A 1 142 ? -3.162 -6.771 -17.999 1.00 93.31 142 THR A N 1
ATOM 1126 C CA . THR A 1 142 ? -2.661 -8.129 -18.230 1.00 93.31 142 THR A CA 1
ATOM 1127 C C . THR A 1 142 ? -1.145 -8.089 -18.363 1.00 93.31 142 THR A C 1
ATOM 1129 O O . THR A 1 142 ? -0.609 -7.250 -19.092 1.00 93.31 142 THR A O 1
ATOM 1132 N N . ILE A 1 143 ? -0.448 -9.004 -17.692 1.00 92.12 143 ILE A N 1
ATOM 1133 C CA . ILE A 1 143 ? 0.988 -9.235 -17.890 1.00 92.12 143 ILE A CA 1
ATOM 1134 C C . ILE A 1 143 ? 1.147 -10.463 -18.784 1.00 92.12 143 ILE A C 1
ATOM 1136 O O . ILE A 1 143 ? 0.536 -11.499 -18.543 1.00 92.12 143 ILE A O 1
ATOM 1140 N N . SER A 1 144 ? 1.971 -10.353 -19.822 1.00 91.00 144 SER A N 1
ATOM 1141 C CA . SER A 1 144 ? 2.376 -11.488 -20.657 1.00 91.00 144 SER A CA 1
ATOM 1142 C C . SER A 1 144 ? 3.843 -11.343 -21.064 1.00 91.00 144 SER A C 1
ATOM 1144 O O . SER A 1 144 ? 4.475 -10.336 -20.743 1.00 91.00 144 SER A O 1
ATOM 1146 N N . ARG A 1 145 ? 4.388 -12.309 -21.816 1.00 90.62 145 ARG A N 1
ATOM 1147 C CA . ARG A 1 145 ? 5.778 -12.262 -22.307 1.00 90.62 145 ARG A CA 1
ATOM 1148 C C . ARG A 1 145 ? 6.112 -10.968 -23.071 1.00 90.62 145 ARG A C 1
ATOM 1150 O O . ARG A 1 145 ? 7.246 -10.516 -23.011 1.00 90.62 145 ARG A O 1
ATOM 1157 N N . GLY A 1 146 ? 5.134 -10.363 -23.752 1.00 89.38 146 GLY A N 1
ATOM 1158 C CA . GLY A 1 146 ? 5.300 -9.106 -24.500 1.00 89.38 146 GLY A CA 1
ATOM 1159 C C . GLY A 1 146 ? 5.210 -7.824 -23.661 1.00 89.38 146 GLY A C 1
ATOM 1160 O O . GLY A 1 146 ? 5.269 -6.734 -24.219 1.00 89.38 146 GLY A O 1
ATOM 1161 N N . GLY A 1 147 ? 5.038 -7.931 -22.340 1.00 93.88 147 GLY A N 1
ATOM 1162 C CA . GLY A 1 147 ? 4.960 -6.793 -21.425 1.00 93.88 147 GLY A CA 1
ATOM 1163 C C . GLY A 1 147 ? 3.601 -6.644 -20.740 1.00 93.88 147 GLY A C 1
ATOM 1164 O O . GLY A 1 147 ? 2.818 -7.592 -20.628 1.00 93.88 147 GLY A O 1
ATOM 1165 N N . THR A 1 148 ? 3.345 -5.434 -20.241 1.00 95.44 148 THR A N 1
ATOM 1166 C CA . THR A 1 148 ? 2.103 -5.085 -19.532 1.00 95.44 148 THR A CA 1
ATOM 1167 C C . THR A 1 148 ? 1.135 -4.402 -20.495 1.00 95.44 148 THR A C 1
ATOM 1169 O O . THR A 1 148 ? 1.516 -3.471 -21.199 1.00 95.44 148 THR A O 1
ATOM 1172 N N . TYR A 1 149 ? -0.120 -4.842 -20.524 1.00 96.19 149 TYR A N 1
ATOM 1173 C CA . TYR A 1 149 ? -1.157 -4.328 -21.421 1.00 96.19 149 TYR A CA 1
ATOM 1174 C C . TYR A 1 149 ? -2.330 -3.785 -20.613 1.00 96.19 149 TYR A C 1
ATOM 1176 O O . TYR A 1 149 ? -2.792 -4.435 -19.678 1.00 96.19 149 TYR A O 1
ATOM 1184 N N . CYS A 1 150 ? -2.836 -2.608 -20.980 1.00 95.50 150 CYS A N 1
ATOM 1185 C CA . CYS A 1 150 ? -4.051 -2.072 -20.371 1.00 95.50 150 CYS A CA 1
ATOM 1186 C C . CYS A 1 150 ? -5.283 -2.873 -20.813 1.00 95.50 150 CYS A C 1
ATOM 1188 O O . CYS A 1 150 ? -5.307 -3.419 -21.921 1.00 95.50 150 CYS A O 1
ATOM 1190 N N . ALA A 1 151 ? -6.334 -2.854 -19.991 1.00 93.12 151 ALA A N 1
ATOM 1191 C CA . ALA A 1 151 ? -7.601 -3.525 -20.286 1.00 93.12 151 ALA A CA 1
ATOM 1192 C C . ALA A 1 151 ? -8.231 -3.131 -21.640 1.00 93.12 151 ALA A C 1
ATOM 1194 O O . ALA A 1 151 ? -8.964 -3.918 -22.220 1.00 93.12 151 ALA A O 1
ATOM 1195 N N . ARG A 1 152 ? -7.920 -1.945 -22.190 1.00 92.94 152 ARG A N 1
ATOM 1196 C CA . ARG A 1 152 ? -8.390 -1.539 -23.529 1.00 92.94 152 ARG A CA 1
ATOM 1197 C C . ARG A 1 152 ? -7.713 -2.323 -24.655 1.00 92.94 152 ARG A C 1
ATOM 1199 O O . ARG A 1 152 ? -8.366 -2.698 -25.616 1.00 92.94 152 ARG A O 1
ATOM 1206 N N . CYS A 1 153 ? -6.396 -2.511 -24.574 1.00 94.69 153 CYS A N 1
ATOM 1207 C CA . CYS A 1 153 ? -5.631 -3.187 -25.627 1.00 94.69 153 CYS A CA 1
ATOM 1208 C C . CYS A 1 153 ? -5.685 -4.709 -25.495 1.00 94.69 153 CYS A C 1
ATOM 1210 O O . CYS A 1 153 ? -5.529 -5.409 -26.489 1.00 94.69 153 CYS A O 1
ATOM 1212 N N . ARG A 1 154 ? -5.871 -5.215 -24.273 1.00 91.81 154 ARG A N 1
ATOM 1213 C CA . ARG A 1 154 ? -6.133 -6.627 -23.998 1.00 91.81 154 ARG A CA 1
ATOM 1214 C C . ARG A 1 154 ? -7.224 -6.731 -22.933 1.00 91.81 154 ARG A C 1
ATOM 1216 O O . ARG A 1 154 ? -6.893 -6.693 -21.744 1.00 91.81 154 ARG A O 1
ATOM 1223 N N . PRO A 1 1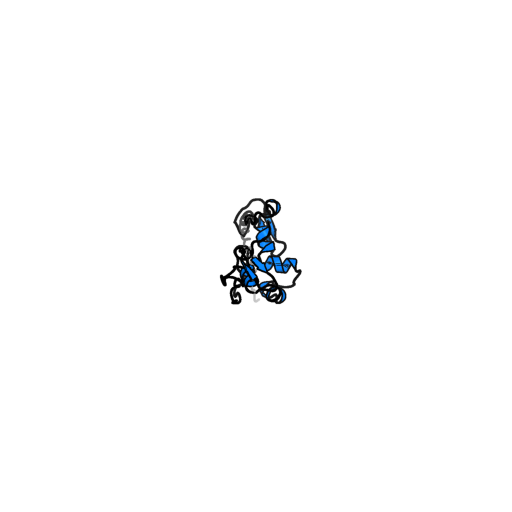55 ? -8.498 -6.808 -23.356 1.00 83.69 155 PRO A N 1
ATOM 1224 C CA . PRO A 1 155 ? -9.615 -7.044 -22.454 1.00 83.69 155 PRO A CA 1
ATOM 1225 C C . PRO A 1 155 ? -9.408 -8.343 -21.682 1.00 83.69 155 PRO A C 1
ATOM 1227 O O . PRO A 1 155 ? -8.906 -9.325 -22.230 1.00 83.69 155 PRO A O 1
ATOM 1230 N N . LEU A 1 156 ? -9.768 -8.335 -20.401 1.00 73.12 156 LEU A N 1
ATOM 1231 C CA . LEU A 1 156 ? -9.809 -9.560 -19.612 1.00 73.12 156 LEU A CA 1
ATOM 1232 C C . LEU A 1 156 ? -11.019 -10.382 -20.085 1.00 73.12 156 LEU A C 1
ATOM 1234 O O . LEU A 1 156 ? -12.068 -9.780 -20.322 1.00 73.12 156 LEU A O 1
ATOM 1238 N N . PRO A 1 157 ? -10.892 -11.708 -20.262 1.00 66.19 157 PRO A N 1
ATOM 1239 C CA . PRO A 1 157 ? -12.043 -12.544 -20.574 1.00 66.19 157 PRO A CA 1
ATOM 1240 C C . PRO A 1 157 ? -13.017 -12.475 -19.393 1.00 66.19 157 PRO A C 1
ATOM 1242 O O . PRO A 1 157 ? -12.606 -12.672 -18.247 1.00 66.19 157 PRO A O 1
ATOM 1245 N N . PHE A 1 158 ? -14.268 -12.126 -19.684 1.00 57.38 158 PHE A N 1
ATOM 1246 C CA . PHE A 1 158 ? -15.382 -12.183 -18.741 1.00 57.38 158 PHE A CA 1
ATOM 1247 C C . PHE A 1 158 ? -16.138 -13.488 -18.964 1.00 57.38 158 PHE A C 1
ATOM 1249 O O . PHE A 1 158 ? -16.377 -13.806 -20.153 1.00 57.38 158 PHE A O 1
#

Radius of gyration: 27.99 Å; chains: 1; bounding box: 44×37×111 Å

pLDDT: mean 83.77, std 18.36, range [38.59, 98.06]

Sequence (158 aa):
MPARSAARATRTAKRAQPAGKTAAADKPRCGLCGKRSRLTRTECCGQWICDDADSYVLFSYARNSCWRNHRRYTLCGHHYREGHQGRWQDCAKCRSGIKTEMYVYYGTNEYNFEKLADPPTFEPTRCAACNRVIKLATEGYTISRGGTYCARCRPLPF